Protein AF-M0DUV9-F1 (afdb_monomer_lite)

Radius of gyration: 22.81 Å; chains: 1; bounding box: 57×22×53 Å

Structure (mmCIF, N/CA/C/O backbone):
data_AF-M0DUV9-F1
#
_entry.id   AF-M0DUV9-F1
#
loop_
_atom_site.group_PDB
_atom_site.id
_atom_site.type_symbol
_atom_site.label_atom_id
_atom_site.label_alt_id
_atom_site.label_comp_id
_atom_site.label_asym_id
_atom_site.label_entity_id
_atom_site.label_seq_id
_atom_site.pdbx_PDB_ins_code
_atom_site.Cartn_x
_atom_site.Cartn_y
_atom_site.Cartn_z
_atom_site.occupancy
_atom_site.B_iso_or_equiv
_atom_site.auth_seq_id
_atom_site.auth_comp_id
_atom_site.auth_asym_id
_atom_site.auth_atom_id
_atom_site.pdbx_PDB_model_num
ATOM 1 N N . PRO A 1 1 ? -21.572 -2.263 32.192 1.00 61.03 1 PRO A N 1
ATOM 2 C CA . PRO A 1 1 ? -20.218 -2.215 31.583 1.00 61.03 1 PRO A CA 1
ATOM 3 C C . PRO A 1 1 ? -20.288 -1.529 30.216 1.00 61.03 1 PRO A C 1
ATOM 5 O O . PRO A 1 1 ? -21.148 -1.903 29.424 1.00 61.03 1 PRO A O 1
ATOM 8 N N . SER A 1 2 ? -19.472 -0.501 29.961 1.00 68.00 2 SER A N 1
ATOM 9 C CA . SER A 1 2 ? -19.440 0.123 28.636 1.00 68.00 2 SER A CA 1
ATOM 10 C C . SER A 1 2 ? -18.675 -0.777 27.658 1.00 68.00 2 SER A C 1
ATOM 12 O O . SER A 1 2 ? -17.591 -1.272 27.968 1.00 68.00 2 SER A O 1
ATOM 14 N N . ASP A 1 3 ? -19.284 -1.058 26.504 1.00 87.69 3 ASP A N 1
ATOM 15 C CA . ASP A 1 3 ? -18.689 -1.885 25.450 1.00 87.69 3 ASP A CA 1
ATOM 16 C C . ASP A 1 3 ? -17.618 -1.053 24.726 1.00 87.69 3 ASP A C 1
ATOM 18 O O . ASP A 1 3 ? -17.937 -0.163 23.929 1.00 87.69 3 ASP A O 1
ATOM 22 N N . ARG A 1 4 ? -16.346 -1.266 25.085 1.00 88.75 4 ARG A N 1
ATOM 23 C CA . ARG A 1 4 ? -15.201 -0.514 24.553 1.00 88.75 4 ARG A CA 1
ATOM 24 C C . ARG A 1 4 ? -14.660 -1.182 23.296 1.00 88.75 4 ARG A C 1
ATOM 26 O O . ARG A 1 4 ? -14.283 -2.349 23.319 1.00 88.75 4 ARG A O 1
ATOM 33 N N . VAL A 1 5 ? -14.546 -0.415 22.217 1.00 89.50 5 VAL A N 1
ATOM 34 C CA . VAL A 1 5 ? -14.113 -0.892 20.898 1.00 89.50 5 VAL A CA 1
ATOM 35 C C . VAL A 1 5 ? -12.895 -0.116 20.397 1.00 89.50 5 VAL A C 1
ATOM 37 O O . VAL A 1 5 ? -12.744 1.084 20.646 1.00 89.50 5 VAL A O 1
ATOM 40 N N . ARG A 1 6 ? -11.999 -0.809 19.687 1.00 89.44 6 ARG A N 1
ATOM 41 C CA . ARG A 1 6 ? -10.834 -0.196 19.036 1.00 89.44 6 ARG A CA 1
ATOM 42 C C . ARG A 1 6 ? -11.257 0.472 17.732 1.00 89.44 6 ARG A C 1
ATOM 44 O O . ARG A 1 6 ? -11.980 -0.125 16.939 1.00 89.44 6 ARG A O 1
ATOM 51 N N . VAL A 1 7 ? -10.797 1.700 17.516 1.00 90.44 7 VAL A N 1
ATOM 52 C CA . VAL A 1 7 ? -11.064 2.447 16.283 1.00 90.44 7 VAL A CA 1
ATOM 53 C C . VAL A 1 7 ? -10.105 1.981 15.193 1.00 90.44 7 VAL A C 1
ATOM 55 O O . VAL A 1 7 ? -8.911 1.818 15.446 1.00 90.44 7 VAL A O 1
ATOM 58 N N . TRP A 1 8 ? -10.625 1.795 13.984 1.00 91.06 8 TRP A N 1
ATOM 59 C CA . TRP A 1 8 ? -9.863 1.427 12.793 1.00 91.06 8 TRP A CA 1
ATOM 60 C C . TRP A 1 8 ? -9.822 2.597 11.813 1.00 91.06 8 TRP A C 1
ATOM 62 O O . TRP A 1 8 ? -10.765 3.389 11.744 1.00 91.06 8 TRP A O 1
ATOM 72 N N . ARG A 1 9 ? -8.732 2.710 11.055 1.00 89.12 9 ARG A N 1
ATOM 73 C CA . ARG A 1 9 ? -8.565 3.692 9.981 1.00 89.12 9 ARG A CA 1
ATOM 74 C C . ARG A 1 9 ? -8.370 2.963 8.659 1.00 89.12 9 ARG A C 1
ATOM 76 O O . ARG A 1 9 ? -7.622 1.998 8.600 1.00 89.12 9 ARG A O 1
ATOM 83 N N . VAL A 1 10 ? -8.998 3.472 7.604 1.00 90.69 10 VAL A N 1
ATOM 84 C CA . VAL A 1 10 ? -8.730 3.042 6.229 1.00 90.69 10 VAL A CA 1
ATOM 85 C C . VAL A 1 10 ? -7.566 3.867 5.681 1.00 90.69 10 VAL A C 1
ATOM 87 O O . VAL A 1 10 ? -7.634 5.098 5.683 1.00 90.69 10 VAL A O 1
ATOM 90 N N . VAL A 1 11 ? -6.494 3.203 5.253 1.00 87.69 11 VAL A N 1
ATOM 91 C CA . VAL A 1 11 ? -5.296 3.825 4.675 1.00 87.69 11 VAL A CA 1
ATOM 92 C C . VAL A 1 11 ? -5.032 3.282 3.268 1.00 87.69 11 VAL A C 1
ATOM 94 O O . VAL A 1 11 ? -5.252 2.093 3.020 1.00 87.69 11 VAL A O 1
ATOM 97 N N . PRO A 1 12 ? -4.578 4.128 2.326 1.00 85.75 12 PRO A N 1
ATOM 98 C CA . PRO A 1 12 ? -4.150 3.658 1.019 1.00 85.75 12 PRO A CA 1
ATOM 99 C C . PRO A 1 12 ? -2.771 2.998 1.132 1.00 85.75 12 PRO A C 1
ATOM 101 O O . PRO A 1 12 ? -1.831 3.583 1.672 1.00 85.75 12 PRO A O 1
ATOM 104 N N . LYS A 1 13 ? -2.635 1.798 0.576 1.00 83.75 13 LYS A N 1
ATOM 105 C CA . LYS A 1 13 ? -1.378 1.070 0.424 1.00 83.75 13 LYS A CA 1
ATOM 106 C C . LYS A 1 13 ? -1.051 0.960 -1.062 1.00 83.75 13 LYS A C 1
ATOM 108 O O . LYS A 1 13 ? -1.840 0.445 -1.849 1.00 83.75 13 LYS A O 1
ATOM 113 N N . VAL A 1 14 ? 0.117 1.468 -1.445 1.00 78.81 14 VAL A N 1
ATOM 114 C CA . VAL A 1 14 ? 0.615 1.385 -2.821 1.00 78.81 14 VAL A CA 1
ATOM 115 C C . VAL A 1 14 ? 1.280 0.025 -3.002 1.00 78.81 14 VAL A C 1
ATOM 117 O O . VAL A 1 14 ? 2.306 -0.246 -2.379 1.00 78.81 14 VAL A O 1
ATOM 120 N N . VAL A 1 15 ? 0.695 -0.832 -3.836 1.00 71.81 15 VAL A N 1
ATOM 121 C CA . VAL A 1 15 ? 1.285 -2.123 -4.196 1.00 71.81 15 VAL A CA 1
ATOM 122 C C . VAL A 1 15 ? 2.022 -1.961 -5.514 1.00 71.81 15 VAL A C 1
ATOM 124 O O . VAL A 1 15 ? 1.428 -1.690 -6.563 1.00 71.81 15 VAL A O 1
ATOM 127 N N . HIS A 1 16 ? 3.341 -2.096 -5.442 1.00 66.56 16 HIS A N 1
ATOM 128 C CA . HIS A 1 16 ? 4.174 -2.215 -6.624 1.00 66.56 16 HIS A CA 1
ATOM 129 C C . HIS A 1 16 ? 4.151 -3.684 -7.051 1.00 66.56 16 HIS A C 1
ATOM 131 O O . HIS A 1 16 ? 4.491 -4.531 -6.227 1.00 66.56 16 HIS A O 1
ATOM 137 N N . PRO A 1 17 ? 3.740 -4.014 -8.288 1.00 61.44 17 PRO A N 1
ATOM 138 C CA . PRO A 1 17 ? 4.001 -5.349 -8.803 1.00 61.44 17 PRO A CA 1
ATOM 139 C C . PRO A 1 17 ? 5.515 -5.563 -8.783 1.00 61.44 17 PRO A C 1
ATOM 141 O O . PRO A 1 17 ? 6.261 -4.642 -9.137 1.00 61.44 17 PRO A O 1
ATOM 144 N N . ASP A 1 18 ? 5.955 -6.747 -8.358 1.00 61.28 18 ASP A N 1
ATOM 145 C CA . ASP A 1 18 ? 7.358 -7.136 -8.435 1.00 61.28 18 ASP A CA 1
ATOM 146 C C . ASP A 1 18 ? 7.776 -7.079 -9.906 1.00 61.28 18 ASP A C 1
ATOM 148 O O . ASP A 1 18 ? 7.461 -7.947 -10.718 1.00 61.28 18 ASP A O 1
ATOM 152 N N . ALA A 1 19 ? 8.414 -5.977 -10.281 1.00 58.22 19 ALA A N 1
ATOM 153 C CA . ALA A 1 19 ? 9.057 -5.856 -11.567 1.00 58.22 19 ALA A CA 1
ATOM 154 C C . ALA A 1 19 ? 10.449 -6.445 -11.375 1.00 58.22 19 ALA A C 1
ATOM 156 O O . ALA A 1 19 ? 11.299 -5.807 -10.751 1.00 58.22 19 ALA A O 1
ATOM 157 N N . GLU A 1 20 ? 10.676 -7.650 -11.894 1.00 54.88 20 GLU A N 1
ATOM 158 C CA . GLU A 1 20 ? 12.028 -8.161 -12.103 1.00 54.88 20 GLU A CA 1
ATOM 159 C C . GLU A 1 20 ? 12.717 -7.230 -13.103 1.00 54.88 20 GLU A C 1
ATOM 161 O O . GLU A 1 20 ? 12.574 -7.336 -14.320 1.00 54.88 20 GLU A O 1
ATOM 166 N N . VAL A 1 21 ? 13.390 -6.214 -12.574 1.00 55.69 21 VAL A N 1
ATOM 167 C CA . VAL A 1 21 ? 14.241 -5.341 -13.368 1.00 55.69 21 VAL A CA 1
ATOM 168 C C . VAL A 1 21 ? 15.547 -6.084 -13.534 1.00 55.69 21 VAL A C 1
ATOM 170 O O . VAL A 1 21 ? 16.276 -6.271 -12.562 1.00 55.69 21 VAL A O 1
ATOM 173 N N . ASP A 1 22 ? 15.846 -6.499 -14.759 1.00 57.50 22 ASP A N 1
ATOM 174 C CA . ASP A 1 22 ? 17.161 -7.031 -15.079 1.00 57.50 22 ASP A CA 1
ATOM 175 C C . ASP A 1 22 ? 18.204 -5.907 -14.967 1.00 57.50 22 ASP A C 1
ATOM 177 O O . ASP A 1 22 ? 18.405 -5.105 -15.881 1.00 57.50 22 ASP A O 1
ATOM 181 N N . THR A 1 23 ? 18.850 -5.825 -13.806 1.00 58.66 23 THR A N 1
ATOM 182 C CA . THR A 1 23 ? 19.947 -4.892 -13.540 1.00 58.66 23 THR A CA 1
ATOM 183 C C . THR A 1 23 ? 21.308 -5.477 -13.906 1.00 58.66 23 THR A C 1
ATOM 185 O O . THR A 1 23 ? 22.316 -4.822 -13.658 1.00 58.66 23 THR A O 1
ATOM 188 N N . SER A 1 24 ? 21.379 -6.682 -14.491 1.00 61.94 24 SER A N 1
ATOM 189 C CA . SER A 1 24 ? 22.655 -7.350 -14.811 1.00 61.94 24 SER A CA 1
ATOM 190 C C . SER A 1 24 ? 23.516 -6.578 -15.816 1.00 61.94 24 SER A C 1
ATOM 192 O O . SER A 1 24 ? 24.726 -6.780 -15.879 1.00 61.94 24 SER A O 1
ATOM 194 N N . LYS A 1 25 ? 22.905 -5.659 -16.573 1.00 59.47 25 LYS A N 1
ATOM 195 C CA . LYS A 1 25 ? 23.581 -4.768 -17.527 1.00 59.47 25 LYS A CA 1
ATOM 196 C C . LYS A 1 25 ? 23.975 -3.407 -16.942 1.00 59.47 25 LYS A C 1
ATOM 198 O O . LYS A 1 25 ? 24.525 -2.587 -17.672 1.00 59.47 25 LYS A O 1
ATOM 203 N N . LEU A 1 26 ? 23.659 -3.126 -15.675 1.00 56.19 26 LEU A N 1
ATOM 204 C CA . LEU A 1 26 ? 24.016 -1.863 -15.027 1.00 56.19 26 LEU A CA 1
ATOM 205 C C . LEU A 1 26 ? 25.402 -1.999 -14.390 1.00 56.19 26 LEU A C 1
ATOM 207 O O . LEU A 1 26 ? 25.581 -2.772 -13.452 1.00 56.19 26 LEU A O 1
ATOM 211 N N . GLU A 1 27 ? 26.383 -1.248 -14.895 1.00 53.81 27 GLU A N 1
ATOM 212 C CA . GLU A 1 27 ? 27.718 -1.205 -14.294 1.00 53.81 27 GLU A CA 1
ATOM 213 C C . GLU A 1 27 ? 27.654 -0.580 -12.884 1.00 53.81 27 GLU A C 1
ATOM 215 O O . GLU A 1 27 ? 27.180 0.550 -12.736 1.00 53.81 27 GLU A O 1
ATOM 220 N N . PRO A 1 28 ? 28.129 -1.275 -11.833 1.00 54.38 28 PRO A N 1
ATOM 221 C CA . PRO A 1 28 ? 28.027 -0.805 -10.449 1.00 54.38 28 PRO A CA 1
ATOM 222 C C . PRO A 1 28 ? 29.010 0.330 -10.114 1.00 54.38 28 PRO A C 1
ATOM 224 O O . PRO A 1 28 ? 28.795 1.066 -9.151 1.00 54.38 28 PRO A O 1
ATOM 227 N N . GLU A 1 29 ? 30.076 0.489 -10.904 1.00 54.66 29 GLU A N 1
ATOM 228 C CA . GLU A 1 29 ? 31.200 1.403 -10.637 1.00 54.66 29 GLU A CA 1
ATOM 229 C C . GLU A 1 29 ? 30.816 2.886 -10.800 1.00 54.66 29 GLU A C 1
ATOM 231 O O . GLU A 1 29 ? 31.395 3.775 -10.172 1.00 54.66 29 GLU A O 1
ATOM 236 N N . THR A 1 30 ? 29.838 3.168 -11.664 1.00 54.16 30 THR A N 1
ATOM 237 C CA . THR A 1 30 ? 29.376 4.522 -11.972 1.00 54.16 30 THR A CA 1
ATOM 238 C C . THR A 1 30 ? 27.928 4.633 -11.532 1.00 54.16 30 THR A C 1
ATOM 240 O O . THR A 1 30 ? 27.006 4.297 -12.268 1.00 54.16 30 THR A O 1
ATOM 243 N N . GLY A 1 31 ? 27.713 5.061 -10.282 1.00 54.75 31 GLY A N 1
ATOM 244 C CA . GLY A 1 31 ? 26.366 5.302 -9.763 1.00 54.75 31 GLY A CA 1
ATOM 245 C C . GLY A 1 31 ? 25.506 6.011 -10.813 1.00 54.75 31 GLY A C 1
ATOM 246 O O . GLY A 1 31 ? 25.988 6.942 -11.461 1.00 54.75 31 GLY A O 1
ATOM 247 N N . LEU A 1 32 ? 24.276 5.522 -11.022 1.00 59.16 32 LEU A N 1
ATOM 248 C CA . LEU A 1 32 ? 23.370 5.980 -12.081 1.00 59.16 32 LEU A CA 1
ATOM 249 C C . LEU A 1 32 ? 23.419 7.504 -12.195 1.00 59.16 32 LEU A C 1
ATOM 251 O O . LEU A 1 32 ? 22.913 8.224 -11.331 1.00 59.16 32 LEU A O 1
ATOM 255 N N . THR A 1 33 ? 24.042 8.003 -13.264 1.00 69.44 33 THR A N 1
ATOM 256 C CA . THR A 1 33 ? 24.038 9.441 -13.525 1.00 69.44 33 THR A CA 1
ATOM 257 C C . THR A 1 33 ? 22.582 9.906 -13.585 1.00 69.44 33 THR A C 1
ATOM 259 O O . THR A 1 33 ? 21.701 9.171 -14.037 1.00 69.44 33 THR A O 1
ATOM 262 N N . GLN A 1 34 ? 22.293 11.133 -13.146 1.00 61.50 34 GLN A N 1
ATOM 263 C CA . GLN A 1 34 ? 20.925 11.674 -13.131 1.00 61.50 34 GLN A CA 1
ATOM 264 C C . GLN A 1 34 ? 20.220 11.534 -14.497 1.00 61.50 34 GLN A C 1
ATOM 266 O O . GLN A 1 34 ? 19.003 11.364 -14.568 1.00 61.50 34 GLN A O 1
ATOM 271 N N . ARG A 1 35 ? 20.999 11.563 -15.586 1.00 66.94 35 ARG A N 1
ATOM 272 C CA . ARG A 1 35 ? 20.534 11.317 -16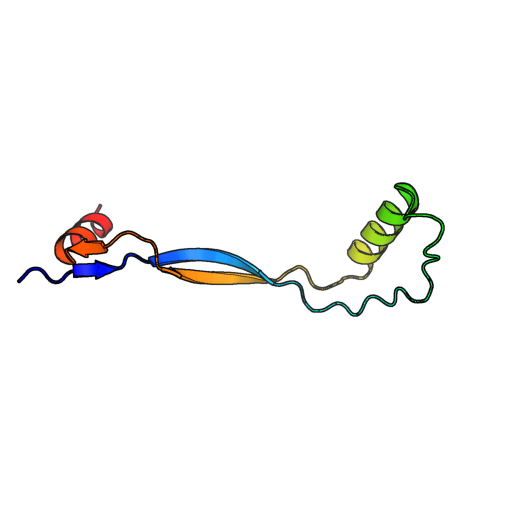.951 1.00 66.94 35 ARG A CA 1
ATOM 273 C C . ARG A 1 35 ? 20.110 9.863 -17.174 1.00 66.94 35 ARG A C 1
ATOM 275 O O . ARG A 1 35 ? 18.994 9.654 -17.636 1.00 66.94 35 ARG A O 1
ATOM 282 N N . ALA A 1 36 ? 20.944 8.892 -16.802 1.00 69.00 36 ALA A N 1
ATOM 283 C CA . ALA A 1 36 ? 20.627 7.469 -16.923 1.00 69.00 36 ALA A CA 1
ATOM 284 C C . ALA A 1 36 ? 19.413 7.080 -16.062 1.00 69.00 36 ALA A C 1
ATOM 286 O O . ALA A 1 36 ? 18.521 6.379 -16.530 1.00 69.00 36 ALA A O 1
ATOM 287 N N . ALA A 1 37 ? 19.307 7.620 -14.841 1.00 72.38 37 ALA A N 1
ATOM 288 C CA . ALA A 1 37 ? 18.128 7.428 -13.994 1.00 72.38 37 ALA A CA 1
ATOM 289 C C . ALA A 1 37 ? 16.847 7.983 -14.648 1.00 72.38 37 ALA A C 1
ATOM 291 O O . ALA A 1 37 ? 15.784 7.364 -14.572 1.00 72.38 37 ALA A O 1
ATOM 292 N N . ARG A 1 38 ? 16.944 9.138 -15.323 1.00 67.12 38 ARG A N 1
ATOM 293 C CA . ARG A 1 38 ? 15.810 9.753 -16.028 1.00 67.12 38 ARG A CA 1
ATOM 294 C C . ARG A 1 38 ? 15.415 8.981 -17.284 1.00 67.12 38 ARG A C 1
ATOM 296 O O . ARG A 1 38 ? 14.224 8.832 -17.541 1.00 67.12 38 ARG A O 1
ATOM 303 N N . GLU A 1 39 ? 16.386 8.505 -18.055 1.00 73.94 39 GLU A N 1
ATOM 304 C CA . GLU A 1 39 ? 16.149 7.679 -19.245 1.00 73.94 39 GLU A CA 1
ATOM 305 C C . GLU A 1 39 ? 15.474 6.358 -18.852 1.00 73.94 39 GLU A C 1
ATOM 307 O O . GLU A 1 39 ? 14.426 6.032 -19.408 1.00 73.94 39 GLU A O 1
ATOM 312 N N . LEU A 1 40 ? 15.954 5.699 -17.792 1.00 71.62 40 LEU A N 1
ATOM 313 C CA . LEU A 1 40 ? 15.352 4.474 -17.262 1.00 71.62 40 LEU A CA 1
ATOM 314 C C . LEU A 1 40 ? 13.926 4.707 -16.728 1.00 71.62 40 LEU A C 1
ATOM 316 O O . LEU A 1 40 ? 13.026 3.908 -16.974 1.00 71.62 40 LEU A O 1
ATOM 320 N N . ALA A 1 41 ? 13.677 5.822 -16.033 1.00 67.94 41 ALA A N 1
ATOM 321 C CA . ALA A 1 41 ? 12.332 6.179 -15.574 1.00 67.94 41 ALA A CA 1
ATOM 322 C C . ALA A 1 41 ? 11.365 6.453 -16.742 1.00 67.94 41 ALA A C 1
ATOM 324 O O . ALA A 1 41 ? 10.208 6.031 -16.702 1.00 67.94 41 ALA A O 1
ATOM 325 N N . ASN A 1 42 ? 11.833 7.130 -17.793 1.00 69.12 42 ASN A N 1
ATOM 326 C CA . ASN A 1 42 ? 11.035 7.392 -18.989 1.00 69.12 42 AS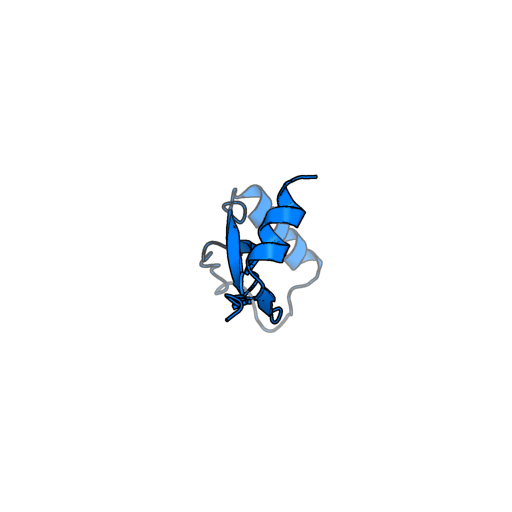N A CA 1
ATOM 327 C C . ASN A 1 42 ? 10.727 6.109 -19.760 1.00 69.12 42 ASN A C 1
ATOM 329 O O . ASN A 1 42 ? 9.587 5.924 -20.181 1.00 69.12 42 ASN A O 1
ATOM 333 N N . GLU A 1 43 ? 11.704 5.213 -19.897 1.00 70.38 43 GLU A N 1
ATOM 334 C CA . GLU A 1 43 ? 11.507 3.904 -20.515 1.00 70.38 43 GLU A CA 1
ATOM 335 C C . GLU A 1 43 ? 10.477 3.081 -19.732 1.00 70.38 43 GLU A C 1
ATOM 337 O O . GLU A 1 43 ? 9.535 2.568 -20.328 1.00 70.38 43 GLU A O 1
ATOM 342 N N . ARG A 1 44 ? 10.545 3.066 -18.393 1.00 66.31 44 ARG A N 1
ATOM 343 C CA . ARG A 1 44 ? 9.529 2.415 -17.540 1.00 66.31 44 ARG A CA 1
ATOM 344 C C . ARG A 1 44 ? 8.129 2.999 -17.724 1.00 66.31 44 ARG A C 1
ATOM 346 O O . ARG A 1 44 ? 7.156 2.251 -17.786 1.00 66.31 44 ARG A O 1
ATOM 353 N N . ASN A 1 45 ? 8.022 4.323 -17.812 1.00 63.50 45 ASN 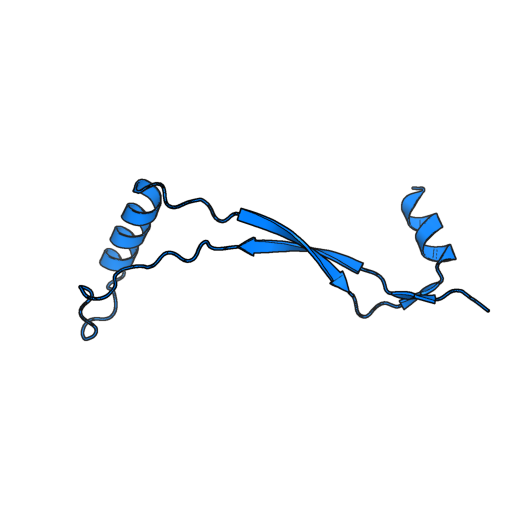A N 1
ATOM 354 C CA . ASN A 1 45 ? 6.742 4.995 -18.031 1.00 63.50 45 ASN A CA 1
ATOM 355 C C . ASN A 1 45 ? 6.177 4.713 -19.433 1.00 63.50 45 ASN A C 1
ATOM 357 O O . ASN A 1 45 ? 4.960 4.628 -19.594 1.00 63.50 45 ASN A O 1
ATOM 361 N N . HIS A 1 46 ? 7.044 4.569 -20.440 1.00 66.00 46 HIS A N 1
ATOM 362 C CA . HIS A 1 46 ? 6.653 4.314 -21.826 1.00 66.00 46 HIS A CA 1
ATOM 363 C C . HIS A 1 46 ? 6.343 2.834 -22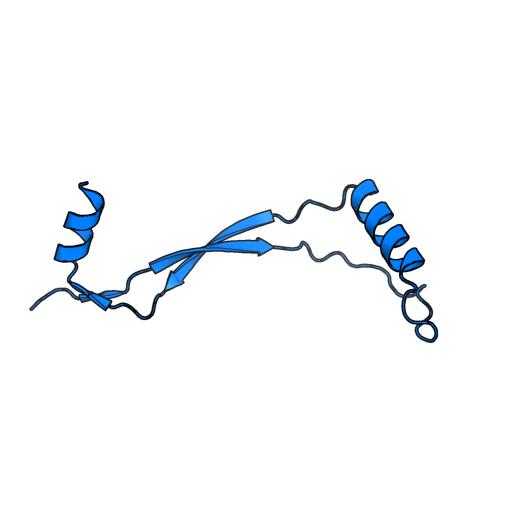.095 1.00 66.00 46 HIS A C 1
ATOM 365 O O . HIS A 1 46 ? 5.409 2.533 -22.832 1.00 66.00 46 HIS A O 1
ATOM 371 N N . ALA A 1 47 ? 7.063 1.914 -21.444 1.00 67.56 47 ALA A N 1
ATOM 372 C CA . ALA A 1 47 ? 6.907 0.463 -21.571 1.00 67.56 47 ALA A CA 1
ATOM 373 C C . ALA A 1 47 ? 5.594 -0.081 -20.976 1.00 67.56 47 ALA A C 1
ATOM 375 O O . ALA A 1 47 ? 5.368 -1.288 -20.983 1.00 67.56 47 ALA A O 1
ATOM 376 N N . GLY A 1 48 ? 4.720 0.785 -20.453 1.00 56.47 48 GLY A N 1
ATOM 377 C CA . GLY A 1 48 ? 3.409 0.376 -19.953 1.00 56.47 48 GLY A CA 1
ATOM 378 C C . GLY A 1 48 ? 3.484 -0.515 -18.713 1.00 56.47 48 GLY A C 1
ATOM 379 O O . GLY A 1 48 ? 2.562 -1.296 -18.482 1.00 56.47 48 GLY A O 1
ATOM 380 N N . VAL A 1 49 ? 4.562 -0.401 -17.917 1.00 61.97 49 VAL A N 1
ATOM 381 C CA . VAL A 1 49 ? 4.679 -1.083 -16.619 1.00 61.97 49 VAL A CA 1
ATOM 382 C C . VAL A 1 49 ? 3.397 -0.804 -15.826 1.00 61.97 49 VAL A C 1
ATOM 384 O O . VAL A 1 49 ? 2.975 0.360 -15.776 1.00 61.97 49 VAL A O 1
ATOM 387 N N . PRO A 1 50 ? 2.743 -1.832 -15.246 1.00 60.06 50 PRO A N 1
ATOM 388 C CA . PRO A 1 50 ? 1.452 -1.653 -14.607 1.00 60.06 50 PRO A CA 1
ATOM 389 C C . PRO A 1 50 ? 1.540 -0.519 -13.592 1.00 60.06 50 PRO A C 1
ATOM 391 O O . PRO A 1 50 ? 2.446 -0.483 -12.753 1.00 60.06 50 PRO A O 1
ATOM 394 N N . ARG A 1 51 ? 0.604 0.432 -13.689 1.00 60.56 51 ARG A N 1
ATOM 395 C CA . ARG A 1 51 ? 0.487 1.489 -12.686 1.00 60.56 51 ARG A CA 1
ATOM 396 C C . ARG A 1 51 ? 0.357 0.819 -11.317 1.00 60.56 51 ARG A C 1
ATOM 398 O O . ARG A 1 51 ? -0.332 -0.2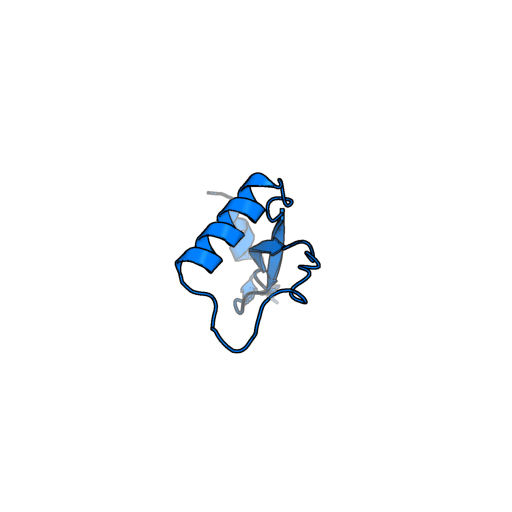01 -11.225 1.00 60.56 51 ARG A O 1
ATOM 405 N N . PRO A 1 52 ? 1.005 1.360 -10.273 1.00 64.00 52 PRO A N 1
ATOM 406 C CA . PRO A 1 52 ? 0.872 0.787 -8.948 1.00 64.00 52 PRO A CA 1
ATOM 407 C C . PRO A 1 52 ? -0.612 0.701 -8.594 1.00 64.00 52 PRO A C 1
ATOM 409 O O . PRO A 1 52 ? -1.372 1.650 -8.816 1.00 64.00 52 PRO A O 1
ATOM 412 N N . THR A 1 53 ? -1.023 -0.456 -8.091 1.00 70.38 53 THR A N 1
ATOM 413 C CA . THR A 1 53 ? -2.407 -0.649 -7.663 1.00 70.38 53 THR A CA 1
ATOM 414 C C . THR A 1 53 ? -2.546 -0.055 -6.268 1.00 70.38 53 THR A C 1
ATOM 416 O O . THR A 1 53 ? -1.708 -0.292 -5.398 1.00 70.38 53 THR A O 1
ATOM 419 N N . ILE A 1 54 ? -3.574 0.770 -6.067 1.00 77.50 54 ILE A N 1
ATOM 420 C CA . ILE A 1 54 ? -3.910 1.293 -4.742 1.00 77.50 54 ILE A CA 1
ATOM 421 C C . ILE A 1 54 ? -4.848 0.287 -4.085 1.00 77.50 54 ILE A C 1
ATOM 423 O O . ILE A 1 54 ? -5.976 0.098 -4.541 1.00 77.50 54 ILE A O 1
ATOM 427 N N . GLU A 1 55 ? -4.387 -0.329 -3.004 1.00 82.50 55 GLU A N 1
ATOM 428 C CA . GLU A 1 55 ? -5.218 -1.141 -2.121 1.00 82.50 55 GLU A CA 1
ATOM 429 C C . GLU A 1 55 ? -5.639 -0.309 -0.908 1.00 82.50 55 GLU A C 1
ATOM 431 O O . GLU A 1 55 ? -4.853 0.465 -0.368 1.00 82.50 55 GLU A O 1
ATOM 436 N N . TRP A 1 56 ? -6.881 -0.460 -0.455 1.00 85.62 56 TRP A N 1
ATOM 437 C CA . TRP A 1 56 ? -7.366 0.196 0.759 1.00 85.62 56 TRP A CA 1
ATOM 438 C C . TRP A 1 56 ? -7.350 -0.807 1.906 1.00 85.62 56 TRP A C 1
ATOM 440 O O . TRP A 1 56 ? -8.088 -1.792 1.881 1.00 85.62 56 TRP A O 1
ATOM 450 N N . VAL A 1 57 ? -6.509 -0.564 2.911 1.00 89.06 57 VAL A N 1
ATOM 451 C CA . VAL A 1 57 ? -6.321 -1.471 4.051 1.00 89.06 57 VAL A CA 1
ATOM 452 C C . VAL A 1 57 ? -6.871 -0.820 5.315 1.00 89.06 57 VAL A C 1
ATOM 454 O O . VAL A 1 57 ? -6.734 0.385 5.515 1.00 89.06 57 VAL A O 1
ATOM 457 N N . ALA A 1 58 ? -7.514 -1.612 6.171 1.00 91.81 58 ALA A N 1
ATOM 458 C CA . ALA A 1 58 ? -7.939 -1.169 7.491 1.00 91.81 58 ALA A CA 1
ATOM 459 C C . ALA A 1 58 ? -6.850 -1.485 8.524 1.00 91.81 58 ALA A C 1
ATOM 461 O O . ALA A 1 58 ? -6.492 -2.646 8.713 1.00 91.81 58 ALA A O 1
ATOM 462 N N . GLU A 1 59 ? -6.369 -0.463 9.228 1.00 92.00 59 GLU A N 1
ATOM 463 C CA . GLU A 1 59 ? -5.369 -0.593 10.288 1.00 92.00 59 GLU A CA 1
ATOM 464 C C . GLU A 1 59 ? -5.944 -0.165 11.647 1.00 92.00 59 GLU A C 1
ATOM 466 O O . GLU A 1 59 ? -6.712 0.806 11.728 1.00 92.00 59 GLU A O 1
ATOM 471 N N . PRO A 1 60 ? -5.608 -0.879 12.737 1.00 90.88 60 PRO A N 1
ATOM 472 C CA . PRO A 1 60 ? -6.059 -0.518 14.069 1.00 90.88 60 PRO A CA 1
ATOM 473 C C . PRO A 1 60 ? -5.351 0.756 14.535 1.00 90.88 60 PRO A C 1
ATOM 475 O O . PRO A 1 60 ? -4.133 0.877 14.450 1.00 90.88 60 PRO A O 1
ATOM 478 N N . THR A 1 61 ? -6.104 1.696 15.094 1.00 89.19 61 THR A N 1
ATOM 479 C CA . THR A 1 61 ? -5.528 2.868 15.763 1.00 89.19 61 THR A CA 1
ATOM 480 C C . THR A 1 61 ? -5.282 2.575 17.243 1.00 89.19 61 THR A C 1
ATOM 482 O O . THR A 1 61 ? -5.872 1.659 17.824 1.00 89.19 61 THR A O 1
ATOM 485 N N . GLU A 1 62 ? -4.471 3.405 17.896 1.00 91.00 62 GLU A N 1
ATOM 486 C CA . GLU A 1 62 ? -4.257 3.341 19.350 1.00 91.00 62 GLU A CA 1
ATOM 487 C C . GLU A 1 62 ? -5.509 3.729 20.160 1.00 91.00 62 GLU A C 1
ATOM 489 O O . GLU A 1 62 ? -5.592 3.489 21.366 1.00 91.00 62 GLU A O 1
ATOM 494 N N . ARG A 1 63 ? -6.523 4.311 19.507 1.00 88.50 63 ARG A N 1
ATOM 495 C CA . ARG A 1 63 ? -7.710 4.852 20.165 1.00 88.50 63 ARG A CA 1
ATOM 496 C C . ARG A 1 63 ? -8.727 3.750 20.483 1.00 88.50 63 ARG A C 1
ATOM 498 O O . ARG A 1 63 ? -9.168 3.006 19.607 1.00 88.50 63 ARG A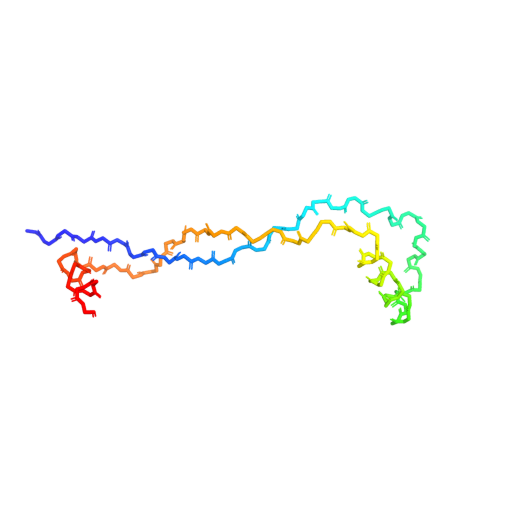 O 1
ATOM 505 N N . ILE A 1 64 ? -9.165 3.706 21.743 1.00 89.69 64 ILE A N 1
ATOM 506 C CA . ILE A 1 64 ? -10.223 2.812 22.238 1.00 89.69 64 ILE A CA 1
ATOM 507 C C . ILE A 1 64 ? -11.346 3.660 22.836 1.00 89.69 64 ILE A C 1
ATOM 509 O O . ILE A 1 64 ? -11.124 4.378 23.815 1.00 89.69 64 ILE A O 1
ATOM 513 N N . VAL A 1 65 ? -12.548 3.557 22.276 1.00 88.56 65 VAL A N 1
ATOM 514 C CA . VAL A 1 65 ? -13.719 4.377 22.637 1.00 88.56 65 VAL A CA 1
ATOM 515 C C . VAL A 1 65 ? -14.897 3.508 23.060 1.00 88.56 65 VAL A C 1
ATOM 517 O O . VAL A 1 65 ? -14.931 2.320 22.752 1.00 88.56 65 VAL A O 1
ATOM 520 N N . ASP A 1 66 ? -15.880 4.094 23.736 1.00 89.31 66 ASP A N 1
ATOM 521 C CA . ASP A 1 66 ? -17.160 3.426 23.961 1.00 89.31 66 ASP A CA 1
ATOM 522 C C . ASP A 1 66 ? -17.951 3.340 22.651 1.00 89.31 66 ASP A C 1
ATOM 524 O O . ASP A 1 66 ? -18.040 4.310 21.890 1.00 89.31 66 ASP A O 1
ATOM 528 N N . ARG A 1 67 ? -18.559 2.180 22.391 1.00 82.06 67 ARG A N 1
ATOM 529 C CA . ARG A 1 67 ? -19.308 1.910 21.155 1.00 82.06 67 ARG A CA 1
ATOM 530 C C . ARG A 1 67 ? -20.438 2.909 20.904 1.00 82.06 67 ARG A C 1
ATOM 532 O O . ARG A 1 67 ? -20.681 3.278 19.758 1.00 82.06 67 ARG A O 1
ATOM 539 N N . GLY A 1 68 ? -21.090 3.376 21.971 1.00 81.50 68 GLY A N 1
ATOM 540 C CA . GLY A 1 68 ? -22.152 4.383 21.892 1.00 81.50 68 GLY A CA 1
ATOM 541 C C . GLY A 1 68 ? -21.689 5.696 21.256 1.00 81.50 68 GLY A C 1
ATOM 542 O O . GLY A 1 68 ? -22.432 6.271 20.469 1.00 81.50 68 GLY A O 1
ATOM 543 N N . SER A 1 69 ? -20.445 6.116 21.508 1.00 80.44 69 SER A N 1
ATOM 544 C CA . SER A 1 69 ? -19.877 7.370 20.993 1.00 80.44 69 SER A CA 1
ATOM 545 C C . SER A 1 69 ? -19.524 7.321 19.503 1.00 80.44 69 SER A C 1
ATOM 547 O O . SER A 1 69 ? -19.386 8.367 18.876 1.00 80.44 69 SER A O 1
ATOM 549 N N . LEU A 1 70 ? -19.364 6.126 18.920 1.00 73.56 70 LEU A N 1
ATOM 550 C CA . LEU A 1 70 ? -19.155 5.976 17.474 1.00 73.56 70 LEU A CA 1
ATOM 551 C C . LEU A 1 70 ? -20.462 6.131 16.697 1.00 73.56 70 LEU A C 1
ATOM 553 O O . LEU A 1 70 ? -20.469 6.751 15.642 1.00 73.56 70 LEU A O 1
ATOM 557 N N . LEU A 1 71 ? -21.569 5.594 17.216 1.00 68.62 71 LEU A N 1
ATOM 558 C CA . LEU A 1 71 ? -22.865 5.614 16.528 1.00 68.62 71 LEU A CA 1
ATOM 559 C C . LEU A 1 71 ? -23.448 7.028 16.396 1.00 68.62 71 LEU A C 1
ATOM 561 O O . LEU A 1 71 ? -24.201 7.292 15.462 1.00 68.62 71 LEU A O 1
ATOM 565 N N . THR A 1 72 ? -23.090 7.934 17.304 1.00 61.84 72 THR A N 1
ATOM 566 C CA . THR A 1 72 ? -23.452 9.355 17.231 1.00 61.84 72 THR A CA 1
ATOM 567 C C . THR A 1 72 ? -22.624 10.124 16.204 1.00 61.84 72 THR A C 1
ATOM 569 O O . THR A 1 72 ? -23.172 10.989 15.538 1.00 61.84 72 THR A O 1
ATOM 572 N N . ALA A 1 73 ? -21.345 9.782 16.012 1.00 60.06 73 ALA A N 1
ATOM 573 C CA . ALA A 1 73 ? -20.451 10.486 15.086 1.00 60.06 73 ALA A CA 1
ATOM 574 C C . ALA A 1 73 ? -20.750 10.237 13.590 1.00 60.06 73 ALA A C 1
ATOM 576 O O . ALA A 1 73 ? -20.273 10.987 12.750 1.00 60.06 73 ALA A O 1
ATOM 577 N N . PHE A 1 74 ? -21.517 9.194 13.248 1.00 57.56 74 PHE A N 1
ATOM 578 C CA . PHE A 1 74 ? -21.929 8.881 11.867 1.00 57.56 74 PHE A CA 1
ATOM 579 C C . PHE A 1 74 ? -23.333 9.404 11.505 1.00 57.56 74 PHE A C 1
ATOM 581 O O . PHE A 1 74 ? -23.842 9.079 10.433 1.00 57.56 74 PHE A O 1
ATOM 588 N N . ARG A 1 75 ? -24.002 10.134 12.409 1.00 53.69 75 ARG A N 1
ATOM 589 C CA . ARG A 1 75 ? -25.380 10.632 12.228 1.00 53.69 75 ARG A CA 1
ATOM 590 C C . ARG A 1 75 ? -25.483 12.132 11.913 1.00 53.69 75 ARG A C 1
ATOM 592 O O . ARG A 1 75 ? -26.605 12.609 11.763 1.00 53.69 75 ARG A O 1
ATOM 599 N N . GLU A 1 76 ? -24.361 12.834 11.791 1.00 45.31 76 GLU A N 1
ATOM 600 C CA . GLU A 1 76 ? -24.255 14.220 11.294 1.00 45.31 76 GLU A CA 1
ATOM 601 C C . GLU A 1 76 ? -23.634 14.229 9.895 1.00 45.31 76 GLU A C 1
ATOM 603 O O . GLU A 1 76 ? -24.083 15.053 9.067 1.00 45.31 76 GLU A O 1
#

Foldseek 3Di:
DFDKDWDKDKDKDFAQDPDPDPCVPPDPPDPQDPVNVVVVVVCCVVVCRDGTDIDIDIDTDPDIDGPVVVVVVVPD

Sequence (76 aa):
PSDRVRVWRVVPKVVHPDAEVDTSKLEPETGLTQRAARELANERNHAGVPRPTIEWVAEPTERIVDRGSLLTAFRE

Secondary structure (DSSP, 8-state):
---EEEEEEEEEEEE--------TTS-TTS---HHHHHHHHHHHHHTTPPPPEEEEEEEEEEEEEEHHHHHHHT--

Organism: NCBI:txid1227484

pLDDT: mean 71.61, std 13.21, range [45.31, 92.0]